Protein AF-A0A920HPG1-F1 (afdb_monomer)

Radius of gyration: 16.08 Å; Cα contacts (8 Å, |Δi|>4): 66; chains: 1; bounding box: 31×29×45 Å

Mean predicted aligned error: 3.67 Å

Solvent-accessible surface area (backbone atoms only — not comparable to full-atom values): 6512 Å² total; per-residue (Å²): 104,74,72,55,55,51,53,51,54,52,53,51,53,51,47,34,60,77,69,70,53,78,80,67,91,57,51,70,58,52,55,51,50,55,51,50,51,52,52,58,26,49,74,61,34,70,52,33,34,26,52,50,47,28,49,50,31,55,52,48,48,53,52,41,54,54,50,45,53,52,32,63,75,65,74,49,62,66,69,57,44,56,51,46,55,53,50,43,56,53,40,56,52,50,28,54,50,22,58,69,66,46,82,75,89,47,75,66,53,56,54,50,54,63,71,68,106

pLDDT: mean 93.03, std 4.96, range [70.56, 98.25]

Foldseek 3Di:
DVVLVVVLVVVVVVVCVVVVHDDDPCVVVVVVVVVVCCVVQVVVPDLSNLLLLLLVLVVLLVVLVVVLVVCVVVVPDVVVNVSSVVVSVVSVVSNVVSVVSNDDDDPVSVVSSVVSD

Structure (mmCIF, N/CA/C/O backbone):
data_AF-A0A920HPG1-F1
#
_entry.id   AF-A0A920HPG1-F1
#
loop_
_atom_site.group_PDB
_atom_site.id
_atom_site.type_symbol
_atom_site.label_atom_id
_atom_site.label_alt_id
_atom_site.label_comp_id
_atom_site.label_asym_id
_atom_site.label_entity_id
_atom_site.label_seq_id
_atom_site.pdbx_PDB_ins_code
_atom_site.Cartn_x
_atom_site.Cartn_y
_atom_site.Cartn_z
_atom_site.occupancy
_atom_site.B_iso_or_equiv
_atom_site.auth_seq_id
_atom_site.auth_comp_id
_atom_site.auth_asym_id
_atom_site.auth_atom_id
_atom_site.pdbx_PDB_model_num
ATOM 1 N N . MET A 1 1 ? 10.918 0.660 0.468 1.00 83.81 1 MET A N 1
ATOM 2 C CA . MET A 1 1 ? 10.495 -0.509 -0.333 1.00 83.81 1 MET A CA 1
ATOM 3 C C . MET A 1 1 ? 10.515 -1.789 0.507 1.00 83.81 1 MET A C 1
ATOM 5 O O . MET A 1 1 ? 9.903 -1.770 1.558 1.00 83.81 1 MET A O 1
ATOM 9 N N . LEU A 1 2 ? 11.209 -2.883 0.139 1.00 90.00 2 LEU A N 1
ATOM 10 C CA . LEU A 1 2 ? 10.907 -4.243 0.651 1.00 90.00 2 LEU A CA 1
ATOM 11 C C . LEU A 1 2 ? 10.820 -4.417 2.181 1.00 90.00 2 LEU A C 1
ATOM 13 O O . LEU A 1 2 ? 9.962 -5.156 2.656 1.00 90.00 2 LEU A O 1
ATOM 17 N N . GLU A 1 3 ? 11.728 -3.822 2.956 1.00 91.69 3 GLU A N 1
ATOM 18 C CA . GLU A 1 3 ? 11.661 -3.919 4.424 1.00 91.69 3 GLU A CA 1
ATOM 19 C C . GLU A 1 3 ? 10.447 -3.171 4.994 1.00 91.69 3 GLU A C 1
ATOM 21 O O . GLU A 1 3 ? 9.814 -3.677 5.919 1.00 91.69 3 GLU A O 1
ATOM 26 N N . GLY A 1 4 ? 10.085 -2.033 4.391 1.00 90.25 4 GLY A N 1
ATOM 27 C CA . GLY A 1 4 ? 8.868 -1.276 4.696 1.00 90.25 4 GLY A CA 1
ATOM 28 C C . GLY A 1 4 ? 7.609 -2.093 4.410 1.00 90.25 4 GLY A C 1
ATOM 29 O O . GLY A 1 4 ? 6.842 -2.345 5.332 1.00 90.25 4 GLY A O 1
ATOM 30 N N . GLU A 1 5 ? 7.486 -2.645 3.197 1.00 92.31 5 GLU A N 1
ATOM 31 C CA . GLU A 1 5 ? 6.353 -3.505 2.799 1.00 92.31 5 GLU A CA 1
ATOM 32 C C . GLU A 1 5 ? 6.141 -4.690 3.748 1.00 92.31 5 GLU A C 1
ATOM 34 O O . GLU A 1 5 ? 5.022 -5.054 4.112 1.00 92.31 5 GLU A O 1
ATOM 39 N N . LYS A 1 6 ? 7.240 -5.318 4.184 1.00 95.69 6 LYS A N 1
ATOM 40 C CA . LYS A 1 6 ? 7.175 -6.420 5.151 1.00 95.69 6 LYS A CA 1
ATOM 41 C C . LYS A 1 6 ? 6.660 -5.948 6.503 1.00 95.69 6 LYS A C 1
ATOM 43 O O . LYS A 1 6 ? 5.862 -6.657 7.111 1.00 95.69 6 LYS A O 1
ATOM 48 N N . ALA A 1 7 ? 7.110 -4.786 6.971 1.00 95.38 7 ALA A N 1
ATOM 49 C CA . ALA A 1 7 ? 6.637 -4.209 8.223 1.00 95.38 7 ALA A CA 1
ATOM 50 C C . ALA A 1 7 ? 5.150 -3.825 8.139 1.00 95.38 7 ALA A C 1
ATOM 52 O O . ALA A 1 7 ? 4.413 -4.038 9.101 1.00 95.38 7 ALA A O 1
ATOM 53 N N . HIS A 1 8 ? 4.693 -3.322 6.988 1.00 96.38 8 HIS A N 1
ATOM 54 C CA . HIS A 1 8 ? 3.279 -3.037 6.738 1.00 96.38 8 HIS A CA 1
ATOM 55 C C . HIS A 1 8 ? 2.431 -4.308 6.803 1.00 96.38 8 HIS A C 1
ATOM 57 O O . HIS A 1 8 ? 1.477 -4.377 7.580 1.00 96.38 8 HIS A O 1
ATOM 63 N N . ALA A 1 9 ? 2.821 -5.348 6.058 1.00 95.12 9 ALA A N 1
ATOM 64 C CA . ALA A 1 9 ? 2.128 -6.635 6.049 1.00 95.12 9 ALA A CA 1
ATOM 65 C C . ALA A 1 9 ? 2.060 -7.262 7.452 1.00 95.12 9 ALA A C 1
ATOM 67 O O . ALA A 1 9 ? 0.983 -7.641 7.908 1.00 95.12 9 ALA A O 1
ATOM 68 N N . GLN A 1 10 ? 3.187 -7.286 8.173 1.00 97.00 10 GLN A N 1
ATOM 69 C CA . GLN A 1 10 ? 3.247 -7.771 9.555 1.00 97.00 10 GLN A CA 1
ATOM 70 C C . GLN A 1 10 ? 2.297 -6.999 10.469 1.00 97.00 10 GLN A C 1
ATOM 72 O O . GLN A 1 10 ? 1.581 -7.599 11.270 1.00 97.00 10 GLN A O 1
ATOM 77 N N . LYS A 1 11 ? 2.244 -5.670 10.331 1.00 96.94 11 LYS A N 1
ATOM 78 C CA . LYS A 1 11 ? 1.356 -4.853 11.152 1.00 96.94 11 LYS A CA 1
ATOM 79 C C . LYS A 1 11 ? -0.116 -5.157 10.885 1.00 96.94 11 LYS A C 1
ATOM 81 O O . LYS A 1 11 ? -0.909 -5.184 11.827 1.00 96.94 11 LYS A O 1
ATOM 86 N N . PHE A 1 12 ? -0.498 -5.385 9.630 1.00 95.25 12 PHE A N 1
ATOM 87 C CA . PHE A 1 12 ? -1.869 -5.772 9.307 1.00 95.25 12 PHE A CA 1
ATOM 88 C C . PHE A 1 12 ? -2.211 -7.175 9.814 1.00 95.25 12 PHE A C 1
ATOM 90 O O . PHE A 1 12 ? -3.297 -7.347 10.368 1.00 95.25 12 PHE A O 1
ATOM 97 N N . ASP A 1 13 ? -1.293 -8.139 9.725 1.00 95.00 13 ASP A N 1
ATOM 98 C CA . ASP A 1 13 ? -1.480 -9.478 10.301 1.00 95.00 13 ASP A CA 1
ATOM 99 C C . ASP A 1 13 ? -1.711 -9.411 11.823 1.00 95.00 13 ASP A C 1
ATOM 101 O O . ASP A 1 13 ? -2.670 -9.995 12.338 1.00 95.00 13 ASP A O 1
ATOM 105 N N . GLU A 1 14 ? -0.910 -8.613 12.540 1.00 95.94 14 GLU A N 1
ATOM 106 C CA . GLU A 1 14 ? -1.102 -8.349 13.973 1.00 95.94 14 GLU A CA 1
ATOM 107 C C . GLU A 1 14 ? -2.479 -7.737 14.270 1.00 95.94 14 GLU A C 1
ATOM 109 O O . GLU A 1 14 ? -3.145 -8.115 15.238 1.00 95.94 14 GLU A O 1
ATOM 114 N N . LEU A 1 15 ? -2.926 -6.773 13.456 1.00 94.94 15 LEU A N 1
ATOM 115 C CA . LEU A 1 15 ? -4.224 -6.119 13.633 1.00 94.94 15 LEU A CA 1
ATOM 116 C C . LEU A 1 15 ? -5.390 -7.081 13.380 1.00 94.94 15 LEU A C 1
ATOM 118 O O . LEU A 1 15 ? -6.379 -7.030 14.118 1.00 94.94 15 LEU A O 1
ATOM 122 N N . ILE A 1 16 ? -5.272 -7.962 12.381 1.00 94.25 16 ILE A N 1
ATOM 123 C CA . ILE A 1 16 ? -6.259 -9.007 12.084 1.00 94.25 16 ILE A CA 1
ATOM 124 C C . ILE A 1 16 ? -6.410 -9.939 13.289 1.00 94.25 16 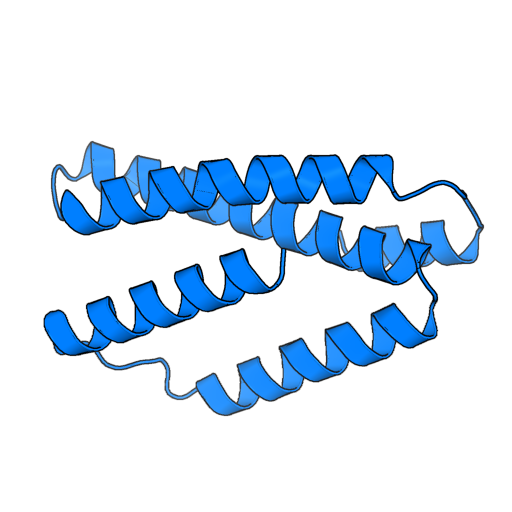ILE A C 1
ATOM 126 O O . ILE A 1 16 ? -7.528 -10.165 13.765 1.00 94.25 16 ILE A O 1
ATOM 130 N N . GLU A 1 17 ? -5.292 -10.420 13.838 1.00 94.56 17 GLU A N 1
ATOM 131 C CA . GLU A 1 17 ? -5.294 -11.288 15.017 1.00 94.56 17 GLU A CA 1
ATOM 132 C C . GLU A 1 17 ? -5.873 -10.571 16.246 1.00 94.56 17 GLU A C 1
ATOM 134 O O . GLU A 1 17 ? -6.817 -11.064 16.875 1.00 94.56 17 GLU A O 1
ATOM 139 N N . LYS A 1 18 ? -5.374 -9.366 16.555 1.00 95.12 18 LYS A N 1
ATOM 140 C CA . LYS A 1 18 ? -5.796 -8.563 17.716 1.00 95.12 18 LYS A CA 1
ATOM 141 C C . LYS A 1 18 ? -7.297 -8.284 17.708 1.00 95.12 18 LYS A C 1
ATOM 143 O O . LYS A 1 18 ? -7.948 -8.340 18.753 1.00 95.12 18 LYS A O 1
ATOM 148 N N . LYS A 1 19 ? -7.854 -7.978 16.535 1.00 93.81 19 LYS A N 1
ATOM 149 C CA . LYS A 1 19 ? -9.279 -7.660 16.363 1.00 93.81 19 LYS A CA 1
ATOM 150 C C . LYS A 1 19 ? -10.148 -8.893 16.148 1.00 93.81 19 LYS A C 1
ATOM 152 O O . LYS A 1 19 ? -11.368 -8.755 16.076 1.00 93.81 19 LYS A O 1
ATOM 157 N N . LYS A 1 20 ? -9.548 -10.089 16.082 1.00 94.12 20 LYS A N 1
ATOM 158 C CA . LYS A 1 20 ? -10.226 -11.358 15.777 1.00 94.12 20 LYS A CA 1
ATOM 159 C C . LYS A 1 20 ? -11.039 -11.275 14.484 1.00 94.12 20 LYS A C 1
ATOM 161 O O . LYS A 1 20 ? -12.109 -11.877 14.370 1.00 94.12 20 LYS A O 1
ATOM 166 N N . THR A 1 21 ? -10.550 -10.495 13.523 1.00 93.12 21 THR A N 1
ATOM 167 C CA . THR A 1 21 ? -11.131 -10.431 12.187 1.00 93.12 21 THR A CA 1
ATOM 168 C C . THR A 1 21 ? -10.539 -11.551 11.343 1.00 93.12 21 THR A C 1
ATOM 170 O O . THR A 1 21 ? -9.523 -12.155 11.683 1.00 93.12 21 THR A O 1
ATOM 173 N N . ARG A 1 22 ? -11.216 -11.903 10.251 1.00 92.06 22 ARG A N 1
ATOM 174 C CA . ARG A 1 22 ? -10.728 -12.924 9.326 1.00 92.06 22 ARG A CA 1
ATOM 175 C C . ARG A 1 22 ? -10.209 -12.237 8.075 1.00 92.06 22 ARG A C 1
ATOM 177 O O . ARG A 1 22 ? -10.906 -11.388 7.522 1.00 92.06 22 ARG A O 1
ATOM 184 N N . ALA A 1 23 ? -9.047 -12.668 7.593 1.00 89.88 23 ALA A N 1
ATOM 185 C CA . ALA A 1 23 ? -8.595 -12.325 6.253 1.00 89.88 23 ALA A CA 1
ATOM 186 C C . ALA A 1 23 ? -9.619 -12.775 5.191 1.00 89.88 23 ALA A C 1
ATOM 188 O O . ALA A 1 23 ? -10.468 -13.650 5.418 1.00 89.88 23 ALA A O 1
ATOM 189 N N . THR A 1 24 ? -9.550 -12.174 4.006 1.00 91.69 24 THR A N 1
ATOM 190 C CA . THR A 1 24 ? -10.436 -12.552 2.903 1.00 91.69 24 THR A CA 1
ATOM 191 C C . THR A 1 24 ? -10.210 -14.009 2.481 1.00 91.69 24 THR A C 1
ATOM 193 O O . THR A 1 24 ? -9.082 -14.488 2.409 1.00 91.69 24 THR A O 1
ATOM 196 N N . ALA A 1 25 ? -11.279 -14.736 2.143 1.00 95.69 25 ALA A N 1
ATOM 197 C CA . ALA A 1 25 ? -11.154 -16.094 1.599 1.00 95.69 25 ALA A CA 1
ATOM 198 C C . ALA A 1 25 ? -10.419 -16.120 0.242 1.00 95.69 25 ALA A C 1
ATOM 200 O O . ALA A 1 25 ? -9.952 -17.167 -0.197 1.00 95.69 25 ALA A O 1
ATOM 201 N N . LEU A 1 26 ? -10.304 -14.958 -0.409 1.00 96.88 26 LEU A N 1
ATOM 202 C CA . LEU A 1 26 ? -9.628 -14.775 -1.688 1.00 96.88 26 LEU A CA 1
ATOM 203 C C . LEU A 1 26 ? -8.112 -14.549 -1.555 1.00 96.88 26 LEU A C 1
ATOM 205 O O . LEU A 1 26 ? -7.460 -14.338 -2.571 1.00 96.88 26 LEU A O 1
ATOM 209 N N . MET A 1 27 ? -7.523 -14.618 -0.351 1.00 94.06 27 MET A N 1
ATOM 210 C CA . MET A 1 27 ? -6.072 -14.427 -0.161 1.00 94.06 27 MET A CA 1
ATOM 211 C C . MET A 1 27 ? -5.194 -15.251 -1.125 1.00 94.06 27 MET A C 1
ATOM 213 O O . MET A 1 27 ? -4.270 -14.675 -1.699 1.00 94.06 27 MET A O 1
ATOM 217 N N . PRO A 1 28 ? -5.478 -16.543 -1.403 1.00 95.69 28 PRO A N 1
ATOM 218 C CA . PRO A 1 28 ? -4.679 -17.315 -2.359 1.00 95.69 28 PRO A CA 1
ATOM 219 C C . PRO A 1 28 ? -4.688 -16.729 -3.777 1.00 95.69 28 PRO A C 1
ATOM 221 O O . PRO A 1 28 ? -3.670 -16.761 -4.467 1.00 95.69 28 PRO A O 1
ATOM 224 N N . LEU A 1 29 ? -5.825 -16.167 -4.200 1.00 97.69 29 LEU A N 1
ATOM 225 C CA . LEU A 1 29 ? -5.956 -15.515 -5.500 1.00 97.69 29 LEU A CA 1
ATOM 226 C C . LEU A 1 29 ? -5.105 -14.243 -5.548 1.00 97.69 29 LEU A C 1
ATOM 228 O O . LEU A 1 29 ? -4.381 -14.032 -6.515 1.00 97.69 29 LEU A O 1
ATOM 232 N N . TRP A 1 30 ? -5.144 -13.426 -4.494 1.00 95.31 30 TRP A N 1
ATOM 233 C CA . TRP A 1 30 ? -4.375 -12.182 -4.43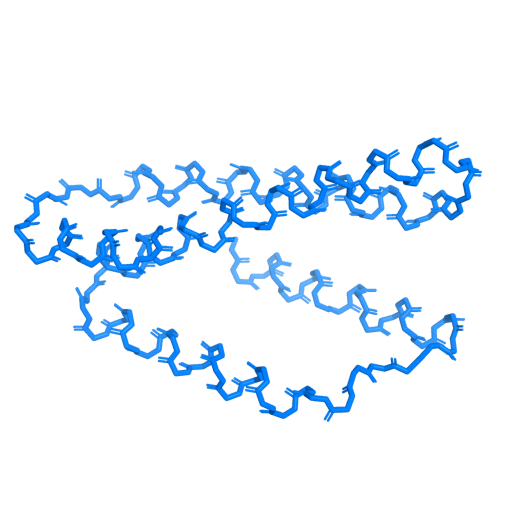2 1.00 95.31 30 TRP A CA 1
ATOM 234 C C . TRP A 1 30 ? -2.865 -12.421 -4.390 1.00 95.31 30 TRP A C 1
ATOM 236 O O . TRP A 1 30 ? -2.131 -11.731 -5.095 1.00 95.31 30 TRP A O 1
ATOM 246 N N . HIS A 1 31 ? -2.399 -13.439 -3.660 1.00 94.69 31 HIS A N 1
ATOM 247 C CA . HIS A 1 31 ? -0.984 -13.826 -3.671 1.00 94.69 31 HIS A CA 1
ATOM 248 C C . HIS A 1 31 ? -0.505 -14.228 -5.068 1.00 94.69 31 HIS A C 1
ATOM 250 O O . HIS A 1 31 ? 0.558 -13.788 -5.508 1.00 94.69 31 HIS A O 1
ATOM 256 N N . LEU A 1 32 ? -1.297 -15.033 -5.784 1.00 97.56 32 LEU A N 1
ATOM 257 C CA . LEU A 1 32 ? -0.960 -15.446 -7.144 1.00 97.56 32 LEU A CA 1
ATOM 258 C C . LEU A 1 32 ? -0.942 -14.251 -8.106 1.00 97.56 32 LEU A C 1
ATOM 260 O O . LEU A 1 32 ? -0.008 -14.119 -8.901 1.00 97.56 32 LEU A O 1
ATOM 264 N N . SER A 1 33 ? -1.946 -13.378 -8.021 1.00 96.00 33 SER A N 1
ATOM 265 C CA . SER A 1 33 ? -2.047 -12.178 -8.855 1.00 96.00 33 SER A CA 1
ATOM 266 C C . SER A 1 33 ? -0.878 -11.221 -8.624 1.00 96.00 33 SER A C 1
ATOM 268 O O . SER A 1 33 ? -0.238 -10.818 -9.592 1.00 96.00 33 SER A O 1
ATOM 270 N N . GLY A 1 34 ? -0.545 -10.913 -7.366 1.00 94.25 34 GLY A N 1
ATOM 271 C CA . GLY A 1 34 ? 0.571 -10.023 -7.028 1.00 94.25 34 GLY A CA 1
ATOM 272 C C . GLY A 1 34 ? 1.922 -10.572 -7.494 1.00 94.25 34 GLY A C 1
ATOM 273 O O . GLY A 1 34 ? 2.707 -9.852 -8.108 1.00 94.25 34 GLY A O 1
ATOM 274 N N . PHE A 1 35 ? 2.168 -11.872 -7.294 1.00 95.50 35 PHE A N 1
ATOM 275 C CA . PHE A 1 35 ? 3.386 -12.517 -7.792 1.00 95.50 35 PHE A CA 1
ATOM 276 C C . PHE A 1 35 ? 3.471 -12.479 -9.322 1.00 95.50 35 PHE A C 1
ATOM 278 O O . PHE A 1 35 ? 4.510 -12.129 -9.879 1.00 95.50 35 PHE A O 1
ATOM 285 N N . THR A 1 36 ? 2.372 -12.808 -10.006 1.00 96.50 36 THR A N 1
ATOM 286 C CA . THR A 1 36 ? 2.314 -12.807 -11.473 1.00 96.50 36 THR A CA 1
ATOM 287 C C . THR A 1 36 ? 2.565 -11.409 -12.031 1.00 96.50 36 THR A C 1
ATOM 289 O O . THR A 1 36 ? 3.363 -11.264 -12.956 1.00 96.50 36 THR A O 1
ATOM 292 N N . LEU A 1 37 ? 1.944 -10.382 -11.442 1.00 94.50 37 LEU A N 1
ATOM 293 C CA . LEU A 1 37 ? 2.173 -8.987 -11.811 1.00 94.50 37 LEU A CA 1
ATOM 294 C C . LEU A 1 37 ? 3.653 -8.613 -11.653 1.00 94.50 37 LEU A C 1
ATOM 296 O O . LEU A 1 37 ? 4.254 -8.110 -12.598 1.00 94.50 37 LEU A O 1
ATOM 300 N N . GLY A 1 38 ? 4.270 -8.945 -10.514 1.00 93.19 38 GLY A N 1
ATOM 301 C CA . GLY A 1 38 ? 5.693 -8.694 -10.276 1.00 93.19 38 GLY A CA 1
ATOM 302 C C . GLY A 1 38 ? 6.611 -9.381 -11.293 1.00 93.19 38 GLY A C 1
ATOM 303 O O . GLY A 1 38 ? 7.528 -8.750 -11.819 1.00 93.19 38 GLY A O 1
ATOM 304 N N . VAL A 1 39 ? 6.347 -10.650 -11.624 1.00 95.44 39 VAL A N 1
ATOM 305 C CA . VAL A 1 39 ? 7.118 -11.394 -12.635 1.00 95.44 39 VAL A CA 1
ATOM 306 C C . VAL A 1 39 ? 6.983 -10.752 -14.015 1.00 95.44 39 VAL A C 1
ATOM 308 O O . VAL A 1 39 ? 7.994 -10.522 -14.678 1.00 95.44 39 VAL A O 1
ATOM 311 N N . VAL A 1 40 ? 5.759 -10.443 -14.450 1.00 92.94 40 VAL A N 1
ATOM 312 C CA . VAL A 1 40 ? 5.508 -9.832 -15.765 1.00 92.94 40 VAL A CA 1
ATOM 313 C C . VAL A 1 40 ? 6.197 -8.471 -15.870 1.00 92.94 40 VAL A C 1
ATOM 315 O O . VAL A 1 40 ? 6.879 -8.207 -16.862 1.00 92.94 40 VAL A O 1
ATOM 318 N N . SER A 1 41 ? 6.095 -7.638 -14.834 1.00 92.56 41 SER A N 1
ATOM 319 C CA . SER A 1 41 ? 6.740 -6.324 -14.797 1.00 92.56 41 SER A CA 1
ATOM 320 C C . SER A 1 41 ? 8.268 -6.429 -14.806 1.00 92.56 41 SER A C 1
ATOM 322 O O . SER A 1 41 ? 8.928 -5.686 -15.531 1.00 92.56 41 SER A O 1
ATOM 324 N N . ALA A 1 42 ? 8.844 -7.394 -14.078 1.00 92.69 42 ALA A N 1
ATOM 325 C CA . ALA A 1 42 ? 10.287 -7.631 -14.060 1.00 92.69 42 ALA A CA 1
ATOM 326 C C . ALA A 1 42 ? 10.835 -8.116 -15.416 1.00 92.69 42 ALA A C 1
ATOM 328 O O . ALA A 1 42 ? 11.927 -7.706 -15.813 1.00 92.69 42 ALA A O 1
ATOM 329 N N . LEU A 1 43 ? 10.077 -8.935 -16.159 1.00 92.56 43 LEU A N 1
ATOM 330 C CA . LEU A 1 43 ? 10.442 -9.346 -17.524 1.00 92.56 43 LEU A CA 1
ATOM 331 C C . LEU A 1 43 ? 10.516 -8.154 -18.492 1.00 92.56 43 LEU A C 1
ATOM 333 O O . LEU A 1 43 ? 11.315 -8.173 -19.425 1.00 92.56 43 LEU A O 1
ATOM 337 N N . GLY A 1 44 ? 9.729 -7.103 -18.247 1.00 87.88 44 GLY A N 1
ATOM 338 C CA . GLY A 1 44 ? 9.791 -5.831 -18.972 1.00 87.88 44 GLY A CA 1
ATOM 339 C C . GLY A 1 44 ? 10.966 -4.922 -1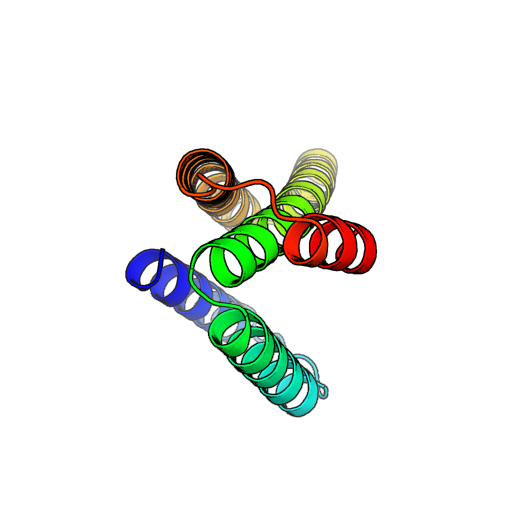8.577 1.00 87.88 44 GLY A C 1
ATOM 340 O O . GLY A 1 44 ? 11.066 -3.809 -19.098 1.00 87.88 44 GLY A O 1
ATOM 341 N N . GLY A 1 45 ? 11.838 -5.352 -17.660 1.00 91.44 45 GLY A N 1
ATOM 342 C CA . GLY A 1 45 ? 13.012 -4.608 -17.201 1.00 91.44 45 GLY A CA 1
ATOM 343 C C . GLY A 1 45 ? 12.726 -3.574 -16.103 1.00 91.44 45 GLY A C 1
ATOM 344 O O . GLY A 1 45 ? 11.597 -3.409 -15.645 1.00 91.44 45 GLY A O 1
ATOM 345 N N . ARG A 1 46 ? 13.775 -2.851 -15.675 1.00 92.25 46 ARG A N 1
ATOM 346 C CA . ARG A 1 46 ? 13.725 -1.920 -14.527 1.00 92.25 46 ARG A CA 1
ATOM 347 C C . ARG A 1 46 ? 12.642 -0.848 -14.673 1.00 92.25 46 ARG A C 1
ATOM 349 O O . ARG A 1 46 ? 11.881 -0.644 -13.737 1.00 92.25 46 ARG A O 1
ATOM 356 N N . ASN A 1 47 ? 12.543 -0.205 -15.837 1.00 91.75 47 ASN A N 1
ATOM 357 C CA . ASN A 1 47 ? 11.550 0.851 -16.064 1.00 91.75 47 ASN A CA 1
ATOM 358 C C . ASN A 1 47 ? 10.107 0.323 -15.988 1.00 91.75 47 ASN A C 1
ATOM 360 O O . ASN A 1 47 ? 9.242 1.004 -15.448 1.00 91.75 47 ASN A O 1
ATOM 364 N N . SER A 1 48 ? 9.843 -0.896 -16.475 1.00 92.50 48 SER A N 1
ATOM 365 C CA . SER A 1 48 ? 8.512 -1.519 -16.381 1.00 92.50 48 SER A CA 1
ATOM 366 C C . SER A 1 48 ? 8.177 -1.920 -14.946 1.00 92.50 48 SER A C 1
ATOM 368 O O . SER A 1 48 ? 7.047 -1.730 -14.506 1.00 92.50 48 SER A O 1
ATOM 370 N N . LEU A 1 49 ? 9.165 -2.414 -14.193 1.00 93.12 49 LEU A N 1
ATOM 371 C CA . LEU A 1 49 ? 9.016 -2.677 -12.764 1.00 93.12 49 LEU A CA 1
ATOM 372 C C . LEU A 1 49 ? 8.652 -1.399 -11.998 1.00 93.12 49 LEU A C 1
ATOM 374 O O . LEU A 1 49 ? 7.661 -1.402 -11.279 1.00 93.12 49 LEU A O 1
ATOM 378 N N . MET A 1 50 ? 9.393 -0.305 -12.204 1.00 93.69 50 MET A N 1
ATOM 379 C CA . MET A 1 50 ? 9.112 0.977 -11.543 1.00 93.69 50 MET A CA 1
ATOM 380 C C . MET A 1 50 ? 7.777 1.583 -11.991 1.00 93.69 50 MET A C 1
ATOM 382 O O . MET A 1 50 ? 7.057 2.116 -11.162 1.00 93.69 50 MET A O 1
ATOM 386 N N . ALA A 1 51 ? 7.391 1.448 -13.264 1.00 93.50 51 ALA A N 1
ATOM 387 C CA . ALA A 1 51 ? 6.074 1.882 -13.737 1.00 93.50 51 ALA A CA 1
ATOM 388 C C . ALA A 1 51 ? 4.924 1.080 -13.106 1.00 93.50 51 ALA A C 1
ATOM 390 O O . ALA A 1 51 ? 3.857 1.627 -12.847 1.00 93.50 51 ALA A O 1
ATOM 391 N N . CYS A 1 52 ? 5.137 -0.214 -12.857 1.00 94.50 52 CYS A N 1
ATOM 392 C CA . CYS A 1 52 ? 4.191 -1.031 -12.108 1.00 94.50 52 CYS A CA 1
ATOM 393 C C . CYS A 1 52 ? 4.120 -0.604 -10.638 1.00 94.50 52 CYS A C 1
ATOM 395 O O . CYS A 1 52 ? 3.021 -0.538 -10.104 1.00 94.50 52 CYS A O 1
ATOM 397 N N . THR A 1 53 ? 5.260 -0.310 -10.002 1.00 93.88 53 THR A N 1
ATOM 398 C CA . THR A 1 53 ? 5.303 0.229 -8.634 1.00 93.88 53 THR A CA 1
ATOM 399 C C . THR A 1 53 ? 4.555 1.556 -8.559 1.00 93.88 53 THR A C 1
ATOM 401 O O . THR A 1 53 ? 3.605 1.641 -7.802 1.00 93.88 53 THR A O 1
ATOM 404 N N . GLU A 1 54 ? 4.878 2.526 -9.422 1.00 94.00 54 GLU A N 1
ATOM 405 C CA . GLU A 1 54 ? 4.180 3.819 -9.530 1.00 94.00 54 GLU A CA 1
ATOM 406 C C . GLU A 1 54 ? 2.655 3.638 -9.606 1.00 94.00 54 GLU A C 1
ATOM 408 O O . GLU A 1 54 ? 1.920 4.255 -8.845 1.00 94.00 54 GLU A O 1
ATOM 413 N N . ALA A 1 55 ? 2.173 2.758 -10.490 1.00 94.06 55 ALA A N 1
ATOM 414 C CA . ALA A 1 55 ? 0.740 2.523 -10.653 1.00 94.06 55 ALA A CA 1
ATOM 415 C C . ALA A 1 55 ? 0.086 1.848 -9.434 1.00 94.06 55 ALA A C 1
ATOM 417 O O . ALA A 1 55 ? -1.073 2.124 -9.132 1.00 94.06 55 ALA A O 1
ATOM 418 N N . VAL A 1 56 ? 0.796 0.945 -8.752 1.00 94.75 56 VAL A N 1
ATOM 419 C CA . VAL A 1 56 ? 0.299 0.302 -7.529 1.00 94.75 56 VAL A CA 1
ATOM 420 C C . VAL A 1 56 ? 0.248 1.310 -6.383 1.00 94.75 56 VAL A C 1
ATOM 422 O O . VAL A 1 56 ? -0.79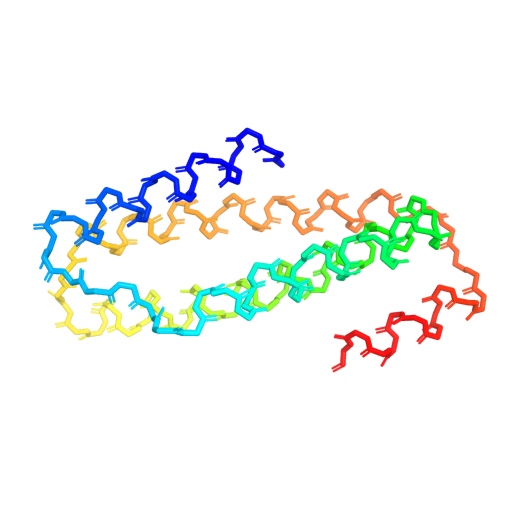3 1.392 -5.732 1.00 94.75 56 VAL A O 1
ATOM 425 N N . GLU A 1 57 ? 1.296 2.116 -6.193 1.00 94.31 57 GLU A N 1
ATOM 426 C CA . GLU A 1 57 ? 1.321 3.137 -5.140 1.00 94.31 57 GLU A CA 1
ATOM 427 C C . GLU A 1 57 ? 0.251 4.212 -5.362 1.00 94.31 57 GLU A C 1
ATOM 429 O O . GLU A 1 57 ? -0.439 4.568 -4.416 1.00 94.31 57 GLU A O 1
ATOM 434 N N . GLU A 1 58 ? -0.006 4.642 -6.606 1.00 94.25 58 GLU A N 1
ATOM 435 C CA . GLU A 1 58 ? -1.100 5.582 -6.929 1.00 94.25 58 GLU A CA 1
ATOM 436 C C . GLU A 1 58 ? -2.475 5.029 -6.493 1.00 94.25 58 GLU A C 1
ATOM 438 O O . GLU A 1 58 ? -3.349 5.751 -6.001 1.00 94.25 58 GLU A O 1
ATOM 443 N N . VAL A 1 59 ? -2.689 3.717 -6.647 1.00 95.50 59 VAL A N 1
ATOM 444 C CA . VAL A 1 59 ? -3.918 3.064 -6.180 1.00 95.50 59 VAL A CA 1
ATOM 445 C C . VAL A 1 59 ? -3.950 2.993 -4.654 1.00 95.50 59 VAL A C 1
ATOM 447 O O . VAL A 1 59 ? -5.015 3.225 -4.074 1.00 95.50 59 VAL A O 1
ATOM 450 N N . ILE A 1 60 ? -2.832 2.673 -4.000 1.00 95.56 60 ILE A N 1
ATOM 451 C CA . ILE A 1 60 ? -2.757 2.580 -2.537 1.00 95.56 60 ILE A CA 1
ATOM 452 C C . ILE A 1 60 ? -2.951 3.959 -1.893 1.00 95.56 60 ILE A C 1
ATOM 454 O O . ILE A 1 60 ? -3.769 4.068 -0.980 1.00 95.56 60 ILE A O 1
ATOM 458 N N . ASP A 1 61 ? -2.313 5.011 -2.413 1.00 95.88 61 ASP A N 1
ATOM 459 C CA . ASP A 1 61 ? -2.493 6.411 -2.000 1.00 95.88 61 ASP A CA 1
ATOM 460 C C . ASP A 1 61 ? -3.977 6.783 -1.953 1.00 95.88 61 ASP A C 1
ATOM 462 O O . ASP A 1 61 ? -4.505 7.206 -0.917 1.00 95.88 61 ASP A O 1
ATOM 466 N N . LYS A 1 62 ? -4.692 6.527 -3.053 1.00 96.69 62 LYS A N 1
ATOM 467 C CA . LYS A 1 62 ? -6.128 6.793 -3.121 1.00 96.69 62 LYS A CA 1
ATOM 468 C C . LYS A 1 62 ? -6.911 6.014 -2.060 1.00 96.69 62 LYS A C 1
ATOM 470 O O . LYS A 1 62 ? -7.763 6.591 -1.386 1.00 96.69 62 LYS A O 1
ATOM 475 N N . HIS A 1 63 ? -6.633 4.720 -1.895 1.00 97.44 63 HIS A N 1
ATOM 476 C CA . HIS A 1 63 ? -7.341 3.895 -0.911 1.00 97.44 63 HIS A CA 1
ATOM 477 C C . HIS A 1 63 ? -7.075 4.351 0.523 1.00 97.44 63 HIS A C 1
ATOM 479 O O . HIS A 1 63 ? -8.009 4.411 1.322 1.00 97.44 63 HIS A O 1
ATOM 485 N N . TYR A 1 64 ? -5.833 4.687 0.861 1.00 97.94 64 TYR A N 1
ATOM 486 C CA . TYR A 1 64 ? -5.496 5.197 2.183 1.00 97.94 64 TYR A CA 1
ATOM 487 C C . TYR A 1 64 ? -6.103 6.574 2.432 1.00 97.94 64 TYR A C 1
ATOM 489 O O . TYR A 1 64 ? -6.668 6.782 3.503 1.00 97.94 64 TYR A O 1
ATOM 497 N N . SER A 1 65 ? -6.100 7.475 1.449 1.00 97.94 65 SER A N 1
ATOM 498 C CA . SER A 1 65 ? -6.773 8.777 1.549 1.00 97.94 65 SER A CA 1
ATOM 499 C C . SER A 1 65 ? -8.274 8.638 1.843 1.00 97.94 65 SER A C 1
ATOM 501 O O . SER A 1 65 ? -8.807 9.314 2.734 1.00 97.94 65 SER A O 1
ATOM 503 N N . ASP A 1 66 ? -8.950 7.718 1.149 1.00 98.25 66 ASP A N 1
ATOM 504 C CA . ASP A 1 66 ? -10.368 7.416 1.367 1.00 98.25 66 ASP A CA 1
ATOM 505 C C . ASP A 1 66 ? -10.601 6.813 2.768 1.00 98.25 66 ASP A C 1
ATOM 507 O O . ASP A 1 66 ? -11.492 7.253 3.500 1.00 98.25 66 ASP A O 1
ATOM 511 N N . GLN A 1 67 ? -9.762 5.858 3.188 1.00 98.00 67 GLN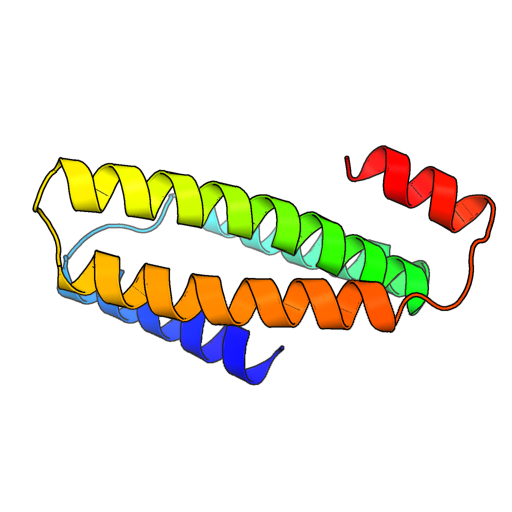 A N 1
ATOM 512 C CA . GLN A 1 67 ? -9.847 5.218 4.508 1.00 98.00 67 GLN A CA 1
ATOM 513 C C . GLN A 1 67 ? -9.572 6.188 5.662 1.00 98.00 67 GLN A C 1
ATOM 515 O O . GLN A 1 67 ? -10.273 6.148 6.673 1.00 98.00 67 GLN A O 1
ATOM 520 N N . ILE A 1 68 ? -8.579 7.070 5.526 1.00 98.25 68 ILE A N 1
ATOM 521 C CA . ILE A 1 68 ? -8.277 8.125 6.501 1.00 98.25 68 ILE A CA 1
ATOM 522 C C . ILE A 1 68 ? -9.498 9.025 6.657 1.00 98.25 68 ILE A C 1
ATOM 524 O O . ILE A 1 68 ? -9.958 9.236 7.779 1.00 98.25 68 ILE A O 1
ATOM 528 N N . SER A 1 69 ? -10.070 9.480 5.539 1.00 98.12 69 SER A N 1
ATOM 529 C CA . SER A 1 69 ? -11.266 10.325 5.543 1.00 98.12 69 SER A CA 1
ATOM 530 C C . SER A 1 69 ? -12.451 9.630 6.223 1.00 98.12 69 SER A C 1
ATOM 532 O O . SER A 1 69 ? -13.151 10.239 7.033 1.00 98.12 69 SER A O 1
ATOM 534 N N . GLU A 1 70 ? -12.694 8.349 5.931 1.00 98.00 70 GLU A N 1
ATOM 535 C CA . GLU A 1 70 ? -13.763 7.569 6.567 1.00 98.00 70 GLU A CA 1
ATOM 536 C C . GLU A 1 70 ? -13.549 7.436 8.083 1.00 98.00 70 GLU A C 1
ATOM 538 O O . GLU A 1 70 ? -14.467 7.676 8.877 1.00 98.00 70 GLU A O 1
ATOM 543 N N . LEU A 1 71 ? -12.329 7.099 8.501 1.00 97.50 71 LEU A N 1
ATOM 544 C CA . LEU A 1 71 ? -11.981 6.895 9.903 1.00 97.50 71 LEU A CA 1
ATOM 545 C C . LEU A 1 71 ? -12.050 8.197 10.708 1.00 97.50 71 LEU A C 1
ATOM 547 O O . LEU A 1 71 ? -12.659 8.199 11.781 1.00 97.50 71 LEU A O 1
ATOM 551 N N . GLU A 1 72 ? -11.530 9.307 10.178 1.00 97.31 72 GLU A N 1
ATOM 552 C CA . GLU A 1 72 ? -11.621 10.635 10.800 1.00 97.31 72 GLU A CA 1
ATOM 553 C C . GLU A 1 72 ? -13.074 11.077 10.983 1.00 97.31 72 GLU A C 1
ATOM 555 O O . GLU A 1 72 ? -13.465 11.474 12.082 1.00 97.31 72 GLU A O 1
ATOM 560 N N . ASN A 1 73 ? -13.898 10.933 9.941 1.00 97.44 73 ASN A N 1
ATOM 561 C CA . ASN A 1 73 ? -15.317 11.284 10.002 1.00 97.44 73 ASN A CA 1
ATOM 562 C C . ASN A 1 73 ? -16.095 10.406 10.988 1.00 97.44 73 ASN A C 1
ATOM 564 O O . ASN A 1 73 ? -17.035 10.868 11.637 1.00 97.44 73 ASN A O 1
ATOM 568 N N . SER A 1 74 ? -15.724 9.131 11.105 1.00 96.94 74 SER A N 1
ATOM 569 C CA . SER A 1 74 ? -16.381 8.213 12.033 1.00 96.94 74 SER A CA 1
ATOM 570 C C . SER A 1 74 ? -15.990 8.451 13.498 1.00 96.94 74 SER A C 1
ATOM 572 O O . SER A 1 74 ? -16.756 8.081 14.392 1.00 96.94 74 SER A O 1
ATOM 574 N N . GLY A 1 75 ? -14.802 9.017 13.751 1.00 93.94 75 GLY A N 1
ATOM 575 C CA . GLY A 1 75 ? -14.206 9.143 15.084 1.00 93.94 75 GLY A CA 1
ATOM 576 C C . GLY A 1 75 ? -13.884 7.799 15.755 1.00 93.94 75 GLY A C 1
ATOM 577 O O . GLY A 1 75 ? -13.741 7.738 16.978 1.00 93.94 75 GLY A O 1
ATOM 578 N N . LYS A 1 76 ? -13.828 6.705 14.985 1.00 92.69 76 LYS A N 1
ATOM 579 C CA . LYS A 1 76 ? -13.596 5.338 15.471 1.00 92.69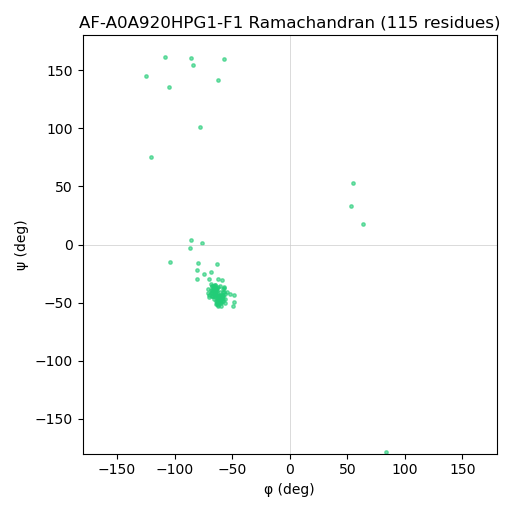 76 LYS A CA 1
ATOM 580 C C . LYS A 1 76 ? -12.202 4.858 15.086 1.00 92.69 76 LYS A C 1
ATOM 582 O O . LYS A 1 76 ? -11.583 5.367 14.164 1.00 92.69 76 LYS A O 1
ATOM 587 N N . GLU A 1 77 ? -11.743 3.826 15.789 1.00 94.31 77 GLU A N 1
ATOM 588 C CA . GLU A 1 77 ? -10.516 3.094 15.456 1.00 94.31 77 GLU A CA 1
ATOM 589 C C . GLU A 1 77 ? -9.249 3.969 15.322 1.00 94.31 77 GLU A C 1
ATOM 591 O O . GLU A 1 77 ? -8.524 3.860 14.331 1.00 94.31 77 GLU A O 1
ATOM 596 N N . PRO A 1 78 ? -8.921 4.797 16.337 1.00 94.94 78 PRO A N 1
ATOM 597 C CA . PRO A 1 78 ? -7.777 5.712 16.275 1.00 94.94 78 PRO A CA 1
ATOM 598 C C . PRO A 1 78 ? -6.440 4.989 16.051 1.00 94.94 78 PRO A C 1
ATOM 600 O O . PRO A 1 78 ? -5.556 5.521 15.396 1.00 94.94 78 PRO A O 1
ATOM 603 N N . GLU A 1 79 ? -6.295 3.749 16.532 1.00 94.94 79 GLU A N 1
ATOM 604 C CA . GLU A 1 79 ? -5.099 2.934 16.274 1.00 94.94 79 GLU A CA 1
ATOM 605 C C . GLU A 1 79 ? -4.951 2.561 14.788 1.00 94.94 79 GLU A C 1
ATOM 607 O O . GLU A 1 79 ? -3.836 2.559 14.263 1.00 94.94 79 GLU A O 1
ATOM 612 N N . ILE A 1 80 ? -6.060 2.248 14.105 1.00 96.12 80 ILE A N 1
ATOM 613 C CA . ILE A 1 80 ? -6.037 1.944 12.669 1.00 96.12 80 ILE A CA 1
ATOM 614 C C . ILE A 1 80 ? -5.734 3.224 11.892 1.00 96.12 80 ILE A C 1
A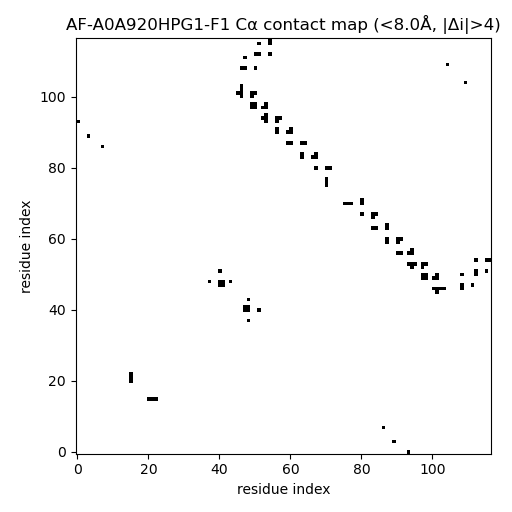TOM 616 O O . ILE A 1 80 ? -4.892 3.198 11.002 1.00 96.12 80 ILE A O 1
ATOM 620 N N . LEU A 1 81 ? -6.367 4.340 12.266 1.00 97.81 81 LEU A N 1
ATOM 621 C CA . LEU A 1 81 ? -6.151 5.637 11.629 1.00 97.81 81 LEU A CA 1
ATOM 622 C C . LEU A 1 81 ? -4.674 6.049 11.660 1.00 97.81 81 LEU A C 1
ATOM 624 O O . LEU A 1 81 ? -4.115 6.378 10.620 1.00 97.81 81 LEU A O 1
ATOM 628 N N . GLU A 1 82 ? -4.029 5.984 12.826 1.00 97.38 82 GLU A N 1
ATOM 629 C CA . GLU A 1 82 ? -2.602 6.306 12.954 1.00 97.38 82 GLU A CA 1
ATOM 630 C C . GLU A 1 82 ? -1.717 5.348 12.143 1.00 97.38 82 GLU A C 1
ATOM 632 O O . GLU A 1 82 ? -0.737 5.770 11.530 1.00 97.38 82 GLU A O 1
ATOM 637 N N . THR A 1 83 ? -2.079 4.062 12.092 1.00 97.69 83 THR A N 1
ATOM 638 C CA . THR A 1 83 ? -1.351 3.070 11.286 1.00 97.69 83 THR A CA 1
ATOM 639 C C . THR A 1 83 ? -1.444 3.395 9.793 1.00 97.69 83 THR A C 1
ATOM 641 O O . THR A 1 83 ? -0.418 3.446 9.121 1.00 97.69 83 THR A O 1
ATOM 644 N N . ILE A 1 84 ? -2.651 3.667 9.286 1.00 97.69 84 ILE A N 1
ATOM 645 C CA . ILE A 1 84 ? -2.875 3.990 7.871 1.00 97.69 84 ILE A CA 1
ATOM 646 C C . ILE A 1 84 ? -2.202 5.314 7.509 1.00 97.69 84 ILE A C 1
ATOM 648 O O . ILE A 1 84 ? -1.537 5.372 6.487 1.00 97.69 84 ILE A O 1
ATOM 652 N N . LYS A 1 85 ? -2.286 6.353 8.352 1.00 98.00 85 LYS A N 1
ATOM 653 C CA . LYS A 1 85 ? -1.583 7.629 8.117 1.00 98.00 85 LYS A CA 1
ATOM 654 C C . LYS A 1 85 ? -0.075 7.454 7.991 1.00 98.00 85 LYS A C 1
ATOM 656 O O . LYS A 1 85 ? 0.549 8.096 7.153 1.00 98.00 85 LYS A O 1
ATOM 661 N N . LYS A 1 86 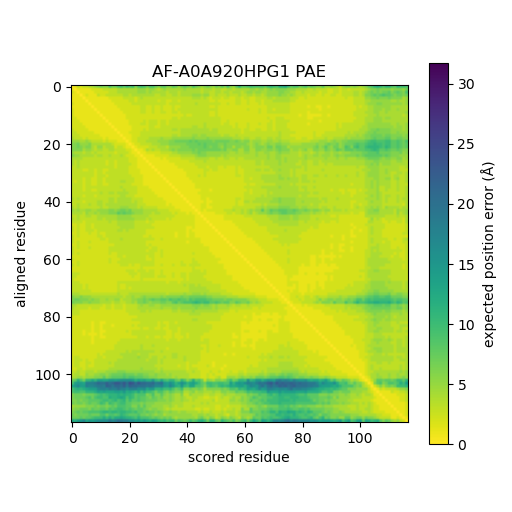? 0.509 6.595 8.829 1.00 97.31 86 LYS A N 1
ATOM 662 C CA . LYS A 1 86 ? 1.935 6.287 8.752 1.00 97.31 86 LYS A CA 1
ATOM 663 C C . LYS A 1 86 ? 2.274 5.604 7.428 1.00 97.31 86 LYS A C 1
ATOM 665 O O . LYS A 1 86 ? 3.180 6.058 6.746 1.00 97.31 86 LYS A O 1
ATOM 670 N N . PHE A 1 87 ? 1.553 4.543 7.073 1.00 97.44 87 PHE A N 1
ATOM 671 C CA . PHE A 1 87 ? 1.835 3.796 5.843 1.00 97.44 87 PHE A CA 1
ATOM 672 C C . PHE A 1 87 ? 1.572 4.641 4.603 1.00 97.44 87 PHE A C 1
ATOM 674 O O . PHE A 1 87 ? 2.370 4.622 3.683 1.00 97.44 87 PHE A O 1
ATOM 681 N N . HIS A 1 88 ? 0.541 5.481 4.627 1.00 97.50 88 HIS A N 1
ATOM 682 C CA . HIS A 1 88 ? 0.256 6.445 3.571 1.00 97.50 88 HIS A CA 1
ATOM 683 C C . HIS A 1 88 ? 1.421 7.393 3.291 1.00 97.50 88 HIS A C 1
ATOM 685 O O . HIS A 1 88 ? 1.758 7.611 2.133 1.00 97.50 88 HIS A O 1
ATOM 691 N N . ALA A 1 89 ? 2.080 7.903 4.333 1.00 96.38 89 ALA A N 1
ATOM 692 C CA . ALA A 1 89 ? 3.278 8.717 4.153 1.00 96.38 89 ALA A CA 1
ATOM 693 C C . ALA A 1 89 ? 4.437 7.925 3.518 1.00 96.38 89 ALA A C 1
ATOM 695 O O . ALA A 1 89 ? 5.142 8.477 2.674 1.00 96.38 89 ALA A O 1
ATOM 696 N N . ASP A 1 90 ? 4.605 6.652 3.893 1.00 95.00 90 ASP A N 1
ATOM 697 C CA . ASP A 1 90 ? 5.615 5.766 3.302 1.00 95.00 90 ASP A CA 1
ATOM 698 C C . ASP A 1 90 ? 5.327 5.526 1.799 1.00 95.00 90 ASP A C 1
ATOM 700 O O . ASP A 1 90 ? 6.242 5.631 0.981 1.00 95.00 90 ASP A O 1
ATOM 704 N N . GLU A 1 91 ? 4.065 5.291 1.406 1.00 93.69 91 GLU A N 1
ATOM 705 C CA . GLU A 1 91 ? 3.715 5.035 -0.006 1.00 93.69 91 GLU A CA 1
ATOM 706 C C . GLU A 1 91 ? 3.884 6.256 -0.905 1.00 93.69 91 GLU A C 1
ATOM 708 O O . GLU A 1 91 ? 4.307 6.127 -2.053 1.00 93.69 91 GLU A O 1
ATOM 713 N N . LEU A 1 92 ? 3.623 7.461 -0.389 1.00 94.12 92 LEU A N 1
ATOM 714 C CA . LEU A 1 92 ? 3.898 8.691 -1.134 1.00 94.12 92 LEU A CA 1
ATOM 715 C C . LEU A 1 92 ? 5.401 8.839 -1.430 1.00 94.12 92 LEU A C 1
ATOM 717 O O . LEU A 1 92 ? 5.782 9.295 -2.509 1.00 94.12 92 LEU A O 1
ATOM 721 N N . GLU A 1 93 ? 6.272 8.428 -0.501 1.00 93.50 93 GLU A N 1
ATOM 722 C CA . GLU A 1 93 ? 7.718 8.390 -0.744 1.00 93.50 93 GLU A CA 1
ATOM 723 C C . GLU A 1 93 ? 8.082 7.311 -1.777 1.00 93.50 93 GLU A C 1
ATOM 725 O O . GLU A 1 93 ? 8.891 7.554 -2.678 1.00 93.50 93 GLU A O 1
ATOM 730 N N . HIS A 1 94 ? 7.462 6.132 -1.691 1.00 91.88 94 HIS A N 1
ATOM 731 C CA . HIS A 1 94 ? 7.654 5.040 -2.645 1.00 91.88 94 HIS A CA 1
ATOM 732 C C . HIS A 1 94 ? 7.248 5.425 -4.076 1.00 91.88 94 HIS A C 1
ATOM 734 O O . HIS A 1 94 ? 7.994 5.148 -5.022 1.00 91.88 94 HIS A O 1
ATOM 740 N N . GLU A 1 95 ? 6.112 6.105 -4.239 1.00 91.25 95 GLU A N 1
ATOM 741 C CA . GLU A 1 95 ? 5.621 6.595 -5.526 1.00 91.25 95 GLU A CA 1
ATOM 742 C C . GLU A 1 95 ? 6.613 7.587 -6.152 1.00 91.25 95 GLU A C 1
ATOM 744 O O . GLU A 1 95 ? 6.973 7.467 -7.328 1.00 91.25 95 GLU A O 1
ATOM 749 N N . GLU A 1 96 ? 7.121 8.537 -5.363 1.00 93.56 96 GLU A N 1
ATOM 750 C CA . GLU A 1 96 ? 8.119 9.506 -5.820 1.00 93.56 96 GLU A CA 1
ATOM 751 C C . GLU A 1 96 ? 9.439 8.830 -6.213 1.00 93.56 96 GLU A C 1
ATOM 753 O O . GLU A 1 96 ? 10.025 9.162 -7.249 1.00 93.56 96 GLU A O 1
ATOM 758 N N . ILE A 1 97 ? 9.906 7.838 -5.448 1.00 92.12 97 ILE A N 1
ATOM 759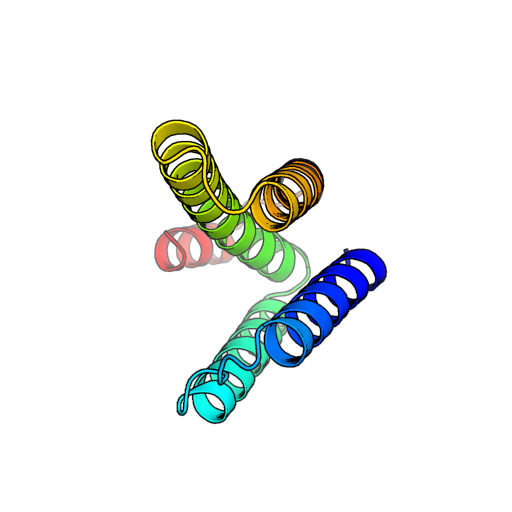 C CA . ILE A 1 97 ? 11.082 7.038 -5.822 1.00 92.12 97 ILE A CA 1
ATOM 760 C C . ILE A 1 97 ? 10.838 6.337 -7.164 1.00 92.12 97 ILE A C 1
ATOM 762 O O . ILE A 1 97 ? 11.686 6.411 -8.057 1.00 92.12 97 ILE A O 1
ATOM 766 N N . ALA A 1 98 ? 9.680 5.694 -7.337 1.00 91.56 98 ALA A N 1
ATOM 767 C CA . ALA A 1 98 ? 9.341 4.986 -8.565 1.00 91.56 98 ALA A CA 1
ATOM 768 C C . ALA A 1 98 ? 9.324 5.924 -9.781 1.00 91.56 98 ALA A C 1
ATOM 770 O O . ALA A 1 98 ? 9.917 5.598 -10.811 1.00 91.56 98 ALA A O 1
ATOM 771 N N . LYS A 1 99 ? 8.728 7.117 -9.655 1.00 90.50 99 LYS A N 1
ATOM 772 C CA . LYS A 1 99 ? 8.734 8.145 -10.710 1.00 90.50 99 LYS A CA 1
ATOM 773 C C . LYS A 1 99 ? 10.149 8.591 -11.074 1.00 90.50 99 LYS A C 1
ATOM 775 O O . LYS A 1 99 ? 10.462 8.693 -12.259 1.00 90.50 99 LYS A O 1
ATOM 780 N N . ASN A 1 100 ? 11.002 8.828 -10.077 1.00 91.94 100 ASN A N 1
ATOM 781 C CA . ASN A 1 100 ? 12.369 9.315 -10.280 1.00 91.94 100 ASN A CA 1
ATOM 782 C C . ASN A 1 100 ? 13.302 8.265 -10.908 1.00 91.94 100 ASN A C 1
ATOM 784 O O . ASN A 1 100 ? 14.235 8.614 -11.630 1.00 91.94 100 ASN A O 1
ATOM 788 N N . GLU A 1 101 ? 13.048 6.981 -10.662 1.00 90.12 101 GLU A N 1
ATOM 789 C CA . GLU A 1 101 ? 13.836 5.870 -11.208 1.00 90.12 101 GLU A CA 1
ATOM 790 C C . GLU A 1 101 ? 13.479 5.521 -12.665 1.00 90.12 101 GLU A C 1
ATOM 792 O O . GLU A 1 101 ? 14.248 4.836 -13.352 1.00 90.12 101 GLU A O 1
ATOM 797 N N . ILE A 1 102 ? 12.334 5.998 -13.171 1.00 89.12 102 ILE A N 1
ATOM 798 C CA . ILE A 1 102 ? 11.939 5.824 -14.573 1.00 89.12 102 ILE A CA 1
ATOM 799 C C . ILE A 1 102 ? 12.719 6.819 -15.436 1.00 89.12 102 ILE A C 1
ATOM 801 O O . ILE A 1 102 ? 12.390 7.997 -15.538 1.00 89.12 102 ILE A O 1
ATOM 805 N N . SER A 1 103 ? 13.762 6.320 -16.091 1.00 82.75 103 SER A N 1
ATOM 806 C CA . SER A 1 103 ? 14.739 7.141 -16.824 1.00 82.75 103 SER A CA 1
ATOM 807 C C . SER A 1 103 ? 14.568 7.108 -18.342 1.00 82.75 103 SER A C 1
ATOM 809 O O . SER A 1 103 ? 15.103 7.964 -19.047 1.00 82.75 103 SER A O 1
ATOM 811 N N . GLU A 1 104 ? 13.809 6.146 -18.870 1.00 75.75 104 GLU A N 1
ATOM 812 C CA . GLU A 1 104 ? 13.616 5.970 -20.309 1.00 75.75 104 GLU A CA 1
ATOM 813 C C . GLU A 1 104 ? 12.140 5.982 -20.676 1.00 75.75 104 GLU A C 1
ATOM 815 O O . GLU A 1 104 ? 11.302 5.438 -19.964 1.00 75.75 104 GLU A O 1
ATOM 820 N N . ASN A 1 105 ? 11.830 6.541 -21.845 1.00 73.12 105 ASN A N 1
ATOM 821 C CA . ASN A 1 105 ? 10.465 6.641 -22.343 1.00 73.12 105 ASN A CA 1
ATOM 822 C C . ASN A 1 105 ? 10.335 5.907 -23.684 1.00 73.12 105 ASN A C 1
ATOM 824 O O . ASN A 1 105 ? 10.321 6.508 -24.759 1.00 73.12 105 ASN A O 1
ATOM 828 N N . THR A 1 106 ? 10.301 4.574 -23.628 1.00 82.75 106 THR A N 1
ATOM 829 C CA . THR A 1 106 ? 10.182 3.728 -24.826 1.00 82.75 106 THR A CA 1
ATOM 830 C C . THR A 1 106 ? 8.714 3.561 -25.251 1.00 82.75 106 THR A C 1
ATOM 832 O O . THR A 1 106 ? 7.810 3.650 -24.415 1.00 82.75 106 THR A O 1
ATOM 835 N N . PRO A 1 107 ? 8.419 3.287 -26.539 1.00 84.56 107 PRO A N 1
ATOM 836 C CA . PRO A 1 107 ? 7.049 3.015 -26.986 1.00 84.56 107 PRO A CA 1
ATOM 837 C C . PRO A 1 107 ? 6.387 1.848 -26.241 1.00 84.56 107 PRO A C 1
ATOM 839 O O . PRO A 1 107 ? 5.198 1.913 -25.935 1.00 84.56 107 PRO A O 1
ATOM 842 N N . PHE A 1 108 ? 7.165 0.812 -25.907 1.00 84.81 108 PHE A N 1
ATOM 843 C CA . PHE A 1 108 ? 6.705 -0.317 -25.097 1.00 84.81 108 PHE A CA 1
ATOM 844 C C . PHE A 1 108 ? 6.298 0.129 -23.691 1.00 84.81 108 PHE A C 1
ATOM 846 O O . PHE A 1 108 ? 5.182 -0.156 -23.266 1.00 84.81 108 PHE A O 1
ATOM 853 N N . LEU A 1 109 ? 7.160 0.882 -22.998 1.00 84.94 109 LEU A N 1
ATOM 854 C CA . LEU A 1 109 ? 6.866 1.368 -21.651 1.00 84.94 109 LEU A CA 1
ATOM 855 C C . LEU A 1 109 ? 5.624 2.266 -21.634 1.00 84.94 109 LEU A C 1
ATOM 857 O O . LEU A 1 109 ? 4.782 2.141 -20.754 1.00 84.94 109 LEU A O 1
ATOM 861 N N . ASN A 1 110 ? 5.469 3.129 -22.638 1.00 84.94 110 ASN A N 1
ATOM 862 C CA . ASN A 1 110 ? 4.286 3.976 -22.773 1.00 84.94 110 ASN A CA 1
ATOM 863 C C . ASN A 1 110 ? 2.999 3.169 -22.989 1.00 84.94 110 ASN A C 1
ATOM 865 O O . ASN A 1 110 ? 1.957 3.506 -22.428 1.00 84.94 110 ASN A O 1
ATOM 869 N N . ALA A 1 111 ? 3.054 2.103 -23.791 1.00 86.50 111 ALA A N 1
ATOM 870 C CA . ALA A 1 111 ? 1.926 1.189 -23.956 1.00 86.50 111 ALA A CA 1
ATOM 871 C C . ALA A 1 111 ? 1.619 0.432 -22.653 1.00 86.50 111 ALA A C 1
ATOM 873 O O . ALA A 1 111 ? 0.454 0.279 -22.299 1.00 86.50 111 ALA A O 1
ATOM 874 N N . PHE A 1 112 ? 2.654 0.023 -21.918 1.00 87.31 112 PHE A N 1
ATOM 875 C CA . PHE A 1 112 ? 2.521 -0.654 -20.633 1.00 87.31 112 PHE A CA 1
ATOM 876 C C . PHE A 1 112 ? 1.904 0.257 -19.561 1.00 87.31 112 PHE A C 1
ATOM 878 O O . PHE A 1 112 ? 0.923 -0.126 -18.934 1.00 87.31 112 PHE A O 1
ATOM 885 N N . LYS A 1 113 ? 2.372 1.505 -19.426 1.00 86.62 113 LYS A N 1
ATOM 886 C CA . LYS A 1 113 ? 1.776 2.504 -18.519 1.00 86.62 113 LYS A CA 1
ATOM 887 C C . LYS A 1 113 ? 0.293 2.754 -18.809 1.00 86.62 113 LYS A C 1
ATOM 889 O O . LYS A 1 113 ? -0.487 2.911 -17.880 1.00 86.62 113 LYS A O 1
ATOM 894 N N . LYS A 1 114 ? -0.112 2.762 -20.085 1.00 86.88 114 LYS A N 1
ATOM 895 C CA . LYS A 1 114 ? -1.527 2.892 -20.479 1.00 86.88 114 LYS A CA 1
ATOM 896 C C . LYS A 1 114 ? -2.388 1.685 -20.119 1.00 86.88 114 LYS A C 1
ATOM 898 O O . LYS A 1 114 ? -3.596 1.830 -20.074 1.00 86.88 114 LYS A O 1
ATOM 903 N N . LEU A 1 115 ? -1.792 0.507 -19.959 1.00 86.81 115 LEU A N 1
ATOM 904 C CA . LEU A 1 115 ? -2.511 -0.690 -19.528 1.00 86.81 115 LEU A CA 1
ATOM 905 C C . LEU A 1 115 ? -2.720 -0.701 -18.008 1.00 86.81 115 LEU A C 1
ATOM 907 O O . LEU A 1 115 ? -3.672 -1.305 -17.530 1.00 86.81 115 LEU A O 1
ATOM 911 N N . LEU A 1 116 ? -1.803 -0.075 -17.266 1.00 83.62 116 LEU A N 1
ATOM 912 C CA . LEU A 1 116 ? -1.824 -0.021 -15.806 1.00 83.62 116 LEU A CA 1
ATOM 913 C C . LEU A 1 116 ? -2.781 1.044 -15.238 1.00 83.62 116 LEU A C 1
ATOM 915 O O . LEU A 1 116 ? -3.178 0.914 -14.084 1.00 83.62 116 LEU A O 1
ATOM 919 N N . LYS A 1 117 ? -3.129 2.070 -16.026 1.00 70.56 117 LYS A N 1
ATOM 920 C CA . LYS A 1 117 ? -4.100 3.124 -15.682 1.00 70.56 117 LYS A CA 1
ATOM 921 C C . LYS A 1 117 ? -5.465 2.833 -16.302 1.00 70.56 117 LYS A C 1
ATOM 923 O O . LYS A 1 117 ? -6.480 3.138 -15.641 1.00 70.56 117 LYS A O 1
#

Sequence (117 aa):
MLEGEKAHAQKFDELIEKKKTRATALMPLWHLSGFTLGVVSALGGRNSLMACTEAVEEVIDKHYSDQISELENSGKEPEILETIKKFHADELEHEEIAKNEISENTPFLNAFKKLLK

Secondary structure (DSSP, 8-state):
-HHHHHHHHHHHHHHHHHHT----TTHHHHHHHHHHHHHHHHHTHHHHHHHHHHHHHHHHHHHHHHHHHHHHHHT--HHHHHHHHHHHHHHHHHHHHHHHH-----HHHHHHHHHH-

Nearest PDB structures (foldseek):
  7sss-assembly1_H  TM=8.202E-01  e=1.272E-05  Homo sapiens
  3mxz-assembly1_A  TM=4.168E-01  e=4.781E+00  Arabidopsis thaliana